Protein AF-A0A1E2SLI6-F1 (afdb_monomer)

Sequence (133 aa):
MKFTSKLMFTAVPILVLFSIAAAGPAQAVSSESPSPTDLNQIRTTMASVGIDSNTQDSLIAKLQAHQPLDSMTGAQQIRTFTEDLVSSMRTYKVFQDGSRSWIDLEKSSPSGGVAARSAMTNCSTSGAWKVNC

Nearest PDB structures (foldseek):
  3a0o-assembly1_A  TM=7.273E-01  e=1.737E-01  Agrobacterium fabrum str. C58
  8dml-a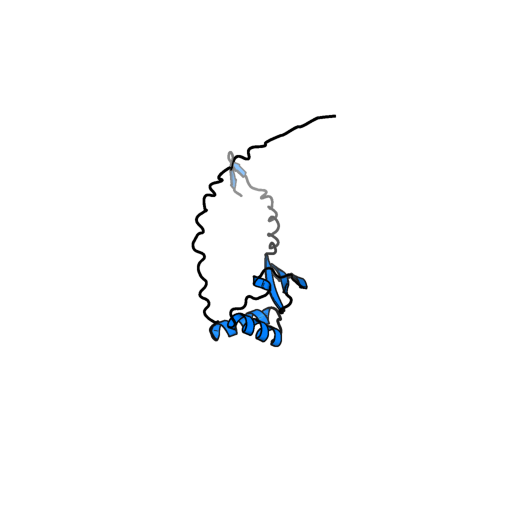ssembly2_C  TM=4.812E-01  e=1.972E-01  Vibrio parahaemolyticus
  2fja-assembly1_B  TM=5.058E-01  e=6.989E-01  Archaeoglobus fulgidus
  3gyx-assembly6_L  TM=4.691E-01  e=4.781E-01  Megalodesulfovibrio gigas
  9c3c-assembly1_b  TM=1.159E-01  e=8.243E+00  Oryctolagus cuniculus

Organism: Leifsonia xyli subsp. xyli (NCBI:txid59736)

Radius of gyration: 32.41 Å; Cα contacts (8 Å, |Δi|>4): 116; chains: 1; bounding box: 60×45×111 Å

Structure (mmCIF, N/CA/C/O backbone):
data_AF-A0A1E2SLI6-F1
#
_entry.id   AF-A0A1E2SLI6-F1
#
loop_
_atom_site.group_PDB
_atom_site.id
_atom_site.type_symbol
_atom_site.label_atom_id
_atom_site.label_alt_id
_atom_site.label_comp_id
_atom_site.label_asym_id
_atom_site.label_entity_id
_atom_site.label_seq_id
_atom_site.pdbx_PDB_ins_code
_atom_site.Cartn_x
_atom_site.Cartn_y
_atom_site.Cartn_z
_atom_site.occupancy
_atom_site.B_iso_or_equiv
_atom_site.auth_seq_id
_atom_site.auth_comp_id
_atom_site.auth_asym_id
_atom_site.auth_atom_id
_atom_site.pdbx_PDB_model_num
ATOM 1 N N . MET A 1 1 ? 34.698 -0.263 72.478 1.00 40.09 1 MET A N 1
ATOM 2 C CA . MET A 1 1 ? 35.506 0.866 71.968 1.00 40.09 1 MET A CA 1
ATOM 3 C C . MET A 1 1 ? 34.633 1.683 71.026 1.00 40.09 1 MET A C 1
ATOM 5 O O . MET A 1 1 ? 33.936 1.099 70.210 1.00 40.09 1 MET A O 1
ATOM 9 N N . LYS A 1 2 ? 34.593 3.004 71.241 1.00 42.50 2 LYS A N 1
ATOM 10 C CA . LYS A 1 2 ? 33.939 4.025 70.401 1.00 42.50 2 LYS A CA 1
ATOM 11 C C . LYS A 1 2 ? 34.538 4.016 68.987 1.00 42.50 2 LYS A C 1
ATOM 13 O O . LYS A 1 2 ? 35.740 3.830 68.896 1.00 42.50 2 LYS A O 1
ATOM 18 N N . PHE A 1 3 ? 33.745 4.306 67.953 1.00 40.53 3 PHE A N 1
ATOM 19 C CA . PHE A 1 3 ? 33.928 5.506 67.122 1.00 40.53 3 PHE A CA 1
ATOM 20 C C . PHE A 1 3 ? 32.688 5.774 66.255 1.00 40.53 3 PHE A C 1
ATOM 22 O O . PHE A 1 3 ? 32.311 5.020 65.367 1.00 40.53 3 PHE A O 1
ATOM 29 N N . THR A 1 4 ? 32.055 6.887 66.597 1.00 45.59 4 THR A N 1
ATOM 30 C CA . THR A 1 4 ? 31.091 7.685 65.849 1.00 45.59 4 THR A CA 1
ATOM 31 C C . THR A 1 4 ? 31.696 8.160 64.524 1.00 45.59 4 THR A C 1
ATOM 33 O O . THR A 1 4 ? 32.854 8.561 64.527 1.00 45.59 4 THR A O 1
ATOM 36 N N . SER A 1 5 ? 30.905 8.258 63.449 1.00 43.62 5 SER A N 1
ATOM 37 C CA . SER A 1 5 ? 31.098 9.317 62.445 1.00 43.62 5 SER A CA 1
ATOM 38 C C . SER A 1 5 ? 29.820 9.584 61.651 1.00 43.62 5 SER A C 1
ATOM 40 O O . SER A 1 5 ? 29.354 8.761 60.869 1.00 43.62 5 SER A O 1
ATOM 42 N N . LYS A 1 6 ? 29.250 10.764 61.910 1.00 45.84 6 LYS A N 1
ATOM 43 C CA . LYS A 1 6 ? 28.208 11.428 61.124 1.00 45.84 6 LYS A CA 1
ATOM 44 C C . LYS A 1 6 ? 28.847 11.987 59.852 1.00 45.84 6 LYS A C 1
ATOM 46 O O . LYS A 1 6 ? 29.860 12.668 59.959 1.00 45.84 6 LYS A O 1
ATOM 51 N N . LEU A 1 7 ? 28.205 11.824 58.701 1.00 47.91 7 LEU A N 1
ATOM 52 C CA . LEU A 1 7 ? 28.406 12.709 57.553 1.00 47.91 7 LEU A CA 1
ATOM 53 C C . LEU A 1 7 ? 27.033 13.089 57.005 1.00 47.91 7 LEU A C 1
ATOM 55 O O . LEU A 1 7 ? 26.356 12.318 56.332 1.00 47.91 7 LEU A O 1
ATOM 59 N N . MET A 1 8 ? 26.610 14.283 57.413 1.00 47.97 8 MET A N 1
ATOM 60 C CA . MET A 1 8 ? 25.493 15.013 56.839 1.00 47.97 8 MET A CA 1
ATOM 61 C C . MET A 1 8 ? 25.906 15.480 55.443 1.00 47.97 8 MET A C 1
ATOM 63 O O . MET A 1 8 ? 26.865 16.237 55.320 1.00 47.97 8 MET A O 1
ATOM 67 N N . PHE A 1 9 ? 25.177 15.059 54.413 1.00 44.88 9 PHE A N 1
ATOM 68 C CA . PHE A 1 9 ? 25.215 15.700 53.102 1.00 44.88 9 PHE A CA 1
ATOM 69 C C . PHE A 1 9 ? 23.884 16.418 52.891 1.00 44.88 9 PHE A C 1
ATOM 71 O O . PHE A 1 9 ? 22.840 15.811 52.666 1.00 44.88 9 PHE A O 1
ATOM 78 N N . THR A 1 10 ? 23.936 17.735 53.042 1.00 45.97 10 THR A N 1
ATOM 79 C CA . THR A 1 10 ? 22.896 18.699 52.693 1.00 45.97 10 THR A CA 1
ATOM 80 C C . THR A 1 10 ? 22.702 18.706 51.176 1.00 45.97 10 THR A C 1
ATOM 82 O O . THR A 1 10 ? 23.559 19.181 50.435 1.00 45.97 10 THR A O 1
ATOM 85 N N . ALA A 1 11 ? 21.578 18.162 50.707 1.00 46.34 11 ALA A N 1
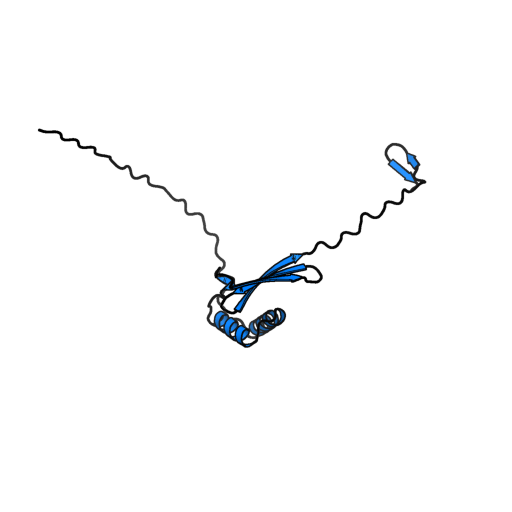ATOM 86 C CA . ALA A 1 11 ? 21.192 18.190 49.300 1.00 46.34 11 ALA A CA 1
ATOM 87 C C . ALA A 1 11 ? 20.547 19.543 48.953 1.00 46.34 11 ALA A C 1
ATOM 89 O O . ALA A 1 11 ? 19.514 19.917 49.506 1.00 46.34 11 ALA A O 1
ATOM 90 N N . VAL A 1 12 ? 21.182 20.277 48.041 1.00 42.34 12 VAL A N 1
ATOM 91 C CA . VAL A 1 12 ? 20.683 21.522 47.443 1.00 42.34 12 VAL A CA 1
ATOM 92 C C . VAL A 1 12 ? 19.677 21.162 46.339 1.00 42.34 12 VAL A C 1
ATOM 94 O O . VAL A 1 12 ? 20.056 20.430 45.423 1.00 42.34 12 VAL A O 1
ATOM 97 N N . PRO A 1 13 ? 18.419 21.643 46.360 1.00 48.31 13 PRO A N 1
ATOM 98 C CA . PRO A 1 13 ? 17.501 21.417 45.251 1.00 48.31 13 PRO A CA 1
ATOM 99 C C . PRO A 1 13 ? 17.820 22.391 44.105 1.00 48.31 13 PRO A C 1
ATOM 101 O O . PRO A 1 13 ? 17.585 23.594 44.203 1.00 48.31 13 PRO A O 1
ATOM 104 N N . ILE A 1 14 ? 18.370 21.862 43.010 1.00 51.47 14 ILE A N 1
ATOM 105 C CA . ILE A 1 14 ? 18.533 22.577 41.738 1.00 51.47 14 ILE A CA 1
ATOM 106 C C . ILE A 1 14 ? 17.154 22.651 41.072 1.00 51.47 14 ILE A C 1
ATOM 108 O O . ILE A 1 14 ? 16.653 21.667 40.530 1.00 51.47 14 ILE A O 1
ATOM 112 N N . LEU A 1 15 ? 16.527 23.824 41.146 1.00 41.81 15 LEU A N 1
ATOM 113 C CA . LEU A 1 15 ? 15.278 24.141 40.461 1.00 41.81 15 LEU A CA 1
ATOM 114 C C . LEU A 1 15 ? 15.576 24.378 38.968 1.00 41.81 15 LEU A C 1
ATOM 116 O O . LEU A 1 15 ? 15.967 25.473 38.569 1.00 41.81 15 LEU A O 1
ATOM 120 N N . VAL A 1 16 ? 15.436 23.341 38.139 1.00 51.66 16 VAL A N 1
ATOM 121 C CA . VAL A 1 16 ? 15.554 23.458 36.677 1.00 51.66 16 VAL A CA 1
ATOM 122 C C . VAL A 1 16 ? 14.251 24.043 36.127 1.00 51.66 16 VAL A C 1
ATOM 124 O O . VAL A 1 16 ? 13.241 23.346 36.041 1.00 51.66 16 VAL A O 1
ATOM 127 N N . LEU A 1 17 ? 14.264 25.325 35.749 1.00 47.81 17 LEU A N 1
ATOM 128 C CA . LEU A 1 17 ? 13.212 25.915 34.920 1.00 47.81 17 LEU A CA 1
ATOM 129 C C . LEU A 1 17 ? 13.307 25.327 33.504 1.00 47.81 17 LEU A C 1
ATOM 131 O O . LEU A 1 17 ? 14.150 25.732 32.706 1.00 47.81 17 LEU A O 1
ATOM 135 N N . PHE A 1 18 ? 12.440 24.366 33.194 1.00 48.47 18 PHE A N 1
ATOM 136 C CA . PHE A 1 18 ? 12.209 23.916 31.825 1.00 48.47 18 PHE A CA 1
ATOM 137 C C . PHE A 1 18 ? 11.333 24.946 31.103 1.00 48.47 18 PHE A C 1
ATOM 139 O O . PHE A 1 18 ? 10.129 25.038 31.342 1.00 48.47 18 PHE A O 1
ATOM 146 N N . SER A 1 19 ? 11.947 25.732 30.219 1.00 51.97 19 SER A N 1
ATOM 147 C CA . SER A 1 19 ? 11.241 26.549 29.233 1.00 51.97 19 SER A CA 1
ATOM 148 C C . SER A 1 19 ? 10.422 25.633 28.325 1.00 51.97 19 SER A C 1
ATOM 150 O O . SER A 1 19 ? 10.973 24.860 27.543 1.00 51.97 19 SER A O 1
ATOM 152 N N . ILE A 1 20 ? 9.100 25.702 28.453 1.00 53.69 20 ILE A N 1
ATOM 153 C CA . ILE A 1 20 ? 8.163 24.958 27.616 1.00 53.69 20 ILE A CA 1
ATOM 154 C C . ILE A 1 20 ? 8.227 25.587 26.222 1.00 53.69 20 ILE A C 1
ATOM 156 O O . ILE A 1 20 ? 7.776 26.714 26.016 1.00 53.69 20 ILE A O 1
ATOM 160 N N . ALA A 1 21 ? 8.854 24.886 25.279 1.00 51.94 21 ALA A N 1
ATOM 1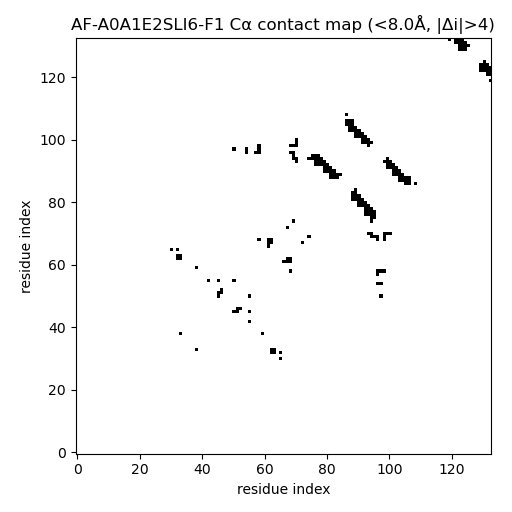61 C CA . ALA A 1 21 ? 8.833 25.255 23.874 1.00 51.94 21 ALA A CA 1
ATOM 162 C C . ALA A 1 21 ? 7.376 25.314 23.394 1.00 51.94 21 ALA A C 1
ATOM 164 O O . ALA A 1 21 ? 6.594 24.396 23.643 1.00 51.94 21 ALA A O 1
ATOM 165 N N . ALA A 1 22 ? 7.018 26.407 22.721 1.00 49.00 22 ALA A N 1
ATOM 166 C CA . ALA A 1 22 ? 5.722 26.582 22.090 1.00 49.00 22 ALA A CA 1
ATOM 167 C C . ALA A 1 22 ? 5.496 25.459 21.063 1.00 49.00 22 ALA A C 1
ATOM 169 O O . ALA A 1 22 ? 6.084 25.462 19.982 1.00 49.00 22 ALA A O 1
ATOM 170 N N . ALA A 1 23 ? 4.660 24.484 21.417 1.00 48.84 23 ALA A N 1
ATOM 171 C CA . ALA A 1 23 ? 4.123 23.528 20.466 1.00 48.84 23 ALA A CA 1
ATOM 172 C C . ALA A 1 23 ? 3.232 24.304 19.489 1.00 48.84 23 ALA A C 1
ATOM 174 O O . ALA A 1 23 ? 2.235 24.906 19.892 1.00 48.84 23 ALA A O 1
ATOM 175 N N . GLY A 1 24 ? 3.622 24.340 18.213 1.00 59.78 24 GLY A N 1
ATOM 176 C CA . GLY A 1 24 ? 2.763 24.862 17.155 1.00 59.78 24 GLY A CA 1
ATOM 177 C C . GLY A 1 24 ? 1.423 24.113 17.141 1.0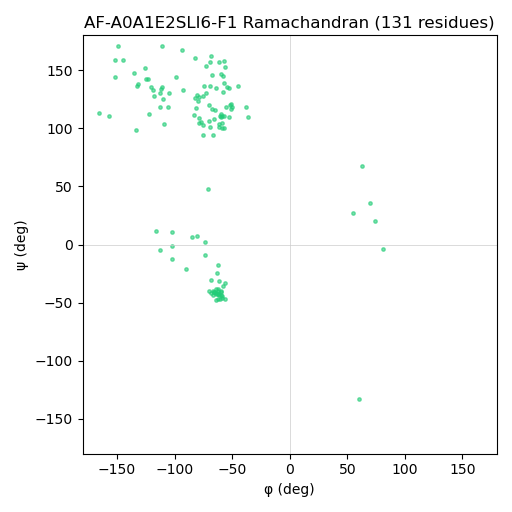0 59.78 24 GLY A C 1
ATOM 178 O O . GLY A 1 24 ? 1.371 22.958 17.572 1.00 59.78 24 GLY A O 1
ATOM 179 N N . PRO A 1 25 ? 0.334 24.745 16.673 1.00 48.12 25 PRO A N 1
ATOM 180 C CA . PRO A 1 25 ? -0.965 24.094 16.609 1.00 48.12 25 PRO A CA 1
ATOM 181 C C . PRO A 1 25 ? -0.850 22.842 15.736 1.00 48.12 25 PRO A C 1
ATOM 183 O O . PRO A 1 25 ? -0.658 22.930 14.523 1.00 48.12 25 PRO A O 1
ATOM 186 N N . ALA A 1 26 ? -0.953 21.668 16.360 1.00 54.50 26 ALA A N 1
ATOM 187 C CA . ALA A 1 26 ? -1.253 20.441 15.649 1.00 54.50 26 ALA A CA 1
ATOM 188 C C . ALA A 1 26 ? -2.614 20.668 14.989 1.00 54.50 26 ALA A C 1
ATOM 190 O O . ALA A 1 26 ? -3.621 20.822 15.681 1.00 54.50 26 ALA A O 1
ATOM 191 N N . GLN A 1 27 ? -2.633 20.793 13.662 1.00 46.03 27 GLN A N 1
ATOM 192 C CA . GLN A 1 27 ? -3.888 20.877 12.932 1.00 46.03 27 GLN A CA 1
ATOM 193 C C . GLN A 1 27 ? -4.650 19.588 13.226 1.00 46.03 27 GLN A C 1
ATOM 195 O O . GLN A 1 27 ? -4.203 18.498 12.866 1.00 46.03 27 GLN A O 1
ATOM 200 N N . ALA A 1 28 ? -5.756 19.716 13.954 1.00 44.19 28 ALA A N 1
ATOM 201 C CA . ALA A 1 28 ? -6.692 18.632 14.147 1.00 44.19 28 ALA A CA 1
ATOM 202 C C . ALA A 1 28 ? -7.216 18.261 12.759 1.00 44.19 28 ALA A C 1
ATOM 204 O O . ALA A 1 28 ? -8.007 18.995 12.171 1.00 44.19 28 ALA A O 1
ATOM 205 N N . VAL A 1 29 ? -6.718 17.155 12.208 1.00 55.56 29 VAL A N 1
ATOM 206 C CA . VAL A 1 29 ? -7.381 16.479 11.098 1.00 55.56 29 VAL A CA 1
ATOM 207 C C . VAL A 1 29 ? -8.784 16.160 11.591 1.00 55.56 29 VAL A C 1
ATOM 209 O O . VAL A 1 29 ? -8.943 15.388 12.535 1.00 55.56 29 VAL A O 1
ATOM 212 N N . SER A 1 30 ? -9.787 16.841 11.037 1.00 50.16 30 SER A N 1
ATOM 213 C CA . SER A 1 30 ? -11.186 16.570 11.344 1.00 50.16 30 SER A CA 1
ATOM 214 C C . SER A 1 30 ? -11.416 15.072 11.195 1.00 50.16 30 SER A C 1
ATOM 216 O O . SER A 1 30 ? -11.223 14.524 10.111 1.00 50.16 30 SER A O 1
ATOM 218 N N . SER A 1 31 ? -11.794 14.412 12.290 1.00 56.66 31 SER A N 1
ATOM 219 C CA . SER A 1 31 ? -12.171 12.997 12.338 1.00 56.66 31 SER A CA 1
ATOM 220 C C . SER A 1 31 ? -13.518 12.773 11.645 1.00 56.66 31 SER A C 1
ATOM 222 O O . SER A 1 31 ? -14.424 12.173 12.214 1.00 56.66 31 SER A O 1
ATOM 224 N N . GLU A 1 32 ? -13.697 13.315 10.446 1.00 67.44 32 GLU A N 1
ATOM 225 C CA . GLU A 1 32 ? -14.883 13.061 9.648 1.00 67.44 32 GLU A CA 1
ATOM 226 C C . GLU A 1 32 ? -14.753 11.655 9.063 1.00 67.44 32 GLU A C 1
ATOM 228 O O . GLU A 1 32 ? -13.712 11.282 8.516 1.00 67.44 32 GLU A O 1
ATOM 233 N N . SER A 1 33 ? -15.784 10.831 9.257 1.00 73.50 33 SER A N 1
ATOM 234 C CA . SER A 1 33 ? -15.833 9.510 8.636 1.00 73.50 33 SER A CA 1
ATOM 235 C C . SER A 1 33 ? -15.712 9.675 7.115 1.00 73.50 33 SER A C 1
ATOM 237 O O . SER A 1 33 ? -16.362 10.570 6.570 1.00 73.50 33 SER A O 1
ATOM 239 N N . PRO A 1 34 ? -14.951 8.813 6.411 1.00 78.69 34 PRO A N 1
ATOM 240 C CA . PRO A 1 34 ? -14.790 8.922 4.965 1.00 78.69 34 PRO A CA 1
ATOM 241 C C . PRO A 1 34 ? -16.147 8.947 4.253 1.00 78.69 34 PRO A C 1
ATOM 243 O O . PRO A 1 34 ? -17.030 8.138 4.568 1.00 78.69 34 PRO A O 1
ATOM 246 N N . SER A 1 35 ? -16.314 9.848 3.284 1.00 84.12 35 SER A N 1
ATOM 247 C CA . SER A 1 35 ? -17.519 9.884 2.455 1.00 84.12 35 SER A CA 1
ATOM 248 C C . SER A 1 35 ? -17.589 8.645 1.542 1.00 84.12 35 SER A C 1
ATOM 250 O O . SER A 1 35 ? -16.571 7.991 1.295 1.00 84.12 35 SER A O 1
ATOM 252 N N . PRO A 1 36 ? -18.758 8.302 0.967 1.00 82.38 36 PRO A N 1
ATOM 253 C CA . PRO A 1 36 ? -18.862 7.182 0.025 1.00 82.38 36 PRO A CA 1
ATOM 254 C C . PRO A 1 36 ? -17.919 7.301 -1.185 1.00 82.38 36 PRO A C 1
ATOM 256 O O . PRO A 1 36 ? -17.412 6.294 -1.683 1.00 82.38 36 PRO A O 1
ATOM 259 N N . THR A 1 37 ? -17.657 8.528 -1.646 1.00 84.75 37 THR A N 1
ATOM 260 C CA . THR A 1 37 ? -16.707 8.801 -2.733 1.00 84.75 37 THR A CA 1
ATOM 261 C C . THR A 1 37 ? -15.277 8.476 -2.305 1.00 84.75 37 THR A C 1
ATOM 263 O O . THR A 1 37 ? -14.560 7.806 -3.052 1.00 84.75 37 THR A O 1
ATOM 266 N N . ASP A 1 38 ? -14.890 8.862 -1.087 1.00 89.06 38 ASP A N 1
ATOM 267 C CA . ASP A 1 38 ? -13.561 8.570 -0.536 1.00 89.06 38 ASP A CA 1
ATOM 268 C C . ASP A 1 38 ? -13.361 7.064 -0.380 1.00 89.06 38 ASP A C 1
ATOM 270 O O . ASP A 1 38 ? -12.323 6.528 -0.760 1.00 89.06 38 ASP A O 1
ATOM 274 N N . LEU A 1 39 ? -14.382 6.344 0.094 1.00 89.56 39 LEU A N 1
ATOM 275 C CA . LEU A 1 39 ? -14.326 4.886 0.225 1.00 89.56 39 LEU A CA 1
ATOM 276 C C . LEU A 1 39 ? -14.083 4.192 -1.120 1.00 89.56 39 LEU A C 1
ATOM 278 O O . LEU A 1 39 ? -13.288 3.254 -1.188 1.00 89.56 39 LEU A O 1
ATOM 282 N N . ASN A 1 40 ? -14.701 4.666 -2.204 1.00 92.00 40 ASN A N 1
ATOM 283 C CA . ASN A 1 40 ? -14.456 4.126 -3.544 1.00 92.00 40 ASN A CA 1
ATOM 284 C C . ASN A 1 40 ? -13.031 4.409 -4.038 1.00 92.00 40 ASN A C 1
ATOM 286 O O . ASN A 1 40 ? -12.395 3.531 -4.632 1.00 92.00 40 ASN A O 1
ATOM 290 N N . GLN A 1 41 ? -12.498 5.602 -3.773 1.00 92.81 41 GLN A N 1
ATOM 291 C CA . GLN A 1 41 ? -11.109 5.933 -4.103 1.00 92.81 41 GLN A CA 1
ATOM 292 C C . GLN A 1 41 ? -10.114 5.104 -3.283 1.00 92.81 41 GLN A C 1
ATOM 294 O O . GLN A 1 41 ? -9.133 4.593 -3.831 1.00 92.81 41 GLN A O 1
ATOM 299 N N . ILE A 1 42 ? -10.391 4.899 -1.995 1.00 92.88 42 ILE A N 1
ATOM 300 C CA . ILE A 1 42 ? -9.589 4.064 -1.095 1.00 92.88 42 ILE A CA 1
ATOM 301 C C . ILE A 1 42 ? -9.585 2.612 -1.591 1.00 92.88 42 ILE A C 1
ATOM 303 O O . ILE A 1 42 ? -8.512 2.027 -1.743 1.00 92.88 42 ILE A O 1
ATOM 307 N N . ARG A 1 43 ? -10.746 2.046 -1.954 1.00 95.19 43 ARG A N 1
ATOM 308 C CA . ARG A 1 43 ? -10.836 0.705 -2.568 1.00 95.19 43 ARG A CA 1
ATOM 309 C C . ARG A 1 43 ? -10.048 0.600 -3.863 1.00 95.19 43 ARG A C 1
ATOM 311 O O . ARG A 1 43 ? -9.291 -0.348 -4.037 1.00 95.19 43 ARG A O 1
ATOM 318 N N . THR A 1 44 ? -10.181 1.586 -4.747 1.00 95.62 44 THR A N 1
ATOM 319 C CA . THR A 1 44 ? -9.442 1.625 -6.019 1.00 95.62 44 THR A CA 1
ATOM 320 C C . THR A 1 44 ? -7.934 1.640 -5.775 1.00 95.62 44 THR A C 1
ATOM 322 O O . THR A 1 44 ? -7.187 0.892 -6.405 1.00 95.62 44 THR A O 1
ATOM 325 N N . THR A 1 45 ? -7.486 2.434 -4.803 1.00 93.06 45 THR A N 1
ATOM 326 C CA . THR A 1 45 ? -6.073 2.519 -4.423 1.00 93.06 45 THR A CA 1
ATOM 327 C C . THR A 1 45 ? -5.577 1.183 -3.870 1.00 93.06 45 THR A C 1
ATOM 329 O O . THR A 1 45 ? -4.561 0.667 -4.332 1.00 93.06 45 THR A O 1
ATOM 332 N N . MET A 1 46 ? -6.318 0.564 -2.949 1.00 95.31 46 MET A N 1
ATOM 333 C CA . MET A 1 46 ? -5.974 -0.749 -2.392 1.00 95.31 46 MET A CA 1
ATOM 334 C C . MET A 1 46 ? -5.950 -1.855 -3.456 1.00 95.31 46 MET A C 1
ATOM 336 O O . MET A 1 46 ? -5.044 -2.691 -3.459 1.00 95.31 46 MET A O 1
ATOM 340 N N . ALA A 1 47 ? -6.899 -1.837 -4.392 1.00 95.69 47 ALA A N 1
ATOM 341 C CA . ALA A 1 47 ? -6.945 -2.775 -5.506 1.00 95.69 47 ALA A CA 1
ATOM 342 C C . ALA A 1 47 ? -5.737 -2.612 -6.440 1.00 95.69 47 ALA A C 1
ATOM 344 O O . ALA A 1 47 ? -5.173 -3.612 -6.880 1.00 95.69 47 ALA A O 1
ATOM 345 N N . SER A 1 48 ? -5.285 -1.377 -6.689 1.00 91.12 48 SER A N 1
ATOM 346 C CA . SER A 1 48 ? -4.129 -1.115 -7.561 1.00 91.12 48 SER A CA 1
ATOM 347 C C . SER A 1 48 ? -2.815 -1.702 -7.036 1.00 91.12 48 SER A C 1
ATOM 349 O O . SER A 1 48 ? -1.922 -1.999 -7.822 1.00 91.12 48 SER A O 1
ATOM 351 N N . VAL A 1 49 ? -2.714 -1.920 -5.720 1.00 90.12 49 VAL A N 1
ATOM 352 C CA . VAL A 1 49 ? -1.567 -2.578 -5.071 1.00 90.12 49 VAL A CA 1
ATOM 353 C C . VAL A 1 49 ? -1.856 -4.040 -4.700 1.00 90.12 49 VAL A C 1
ATOM 355 O O . VAL A 1 49 ? -1.085 -4.662 -3.969 1.00 90.12 49 VAL A O 1
ATOM 358 N N . GLY A 1 50 ? -2.965 -4.613 -5.174 1.00 92.06 50 GLY A N 1
ATOM 359 C CA . GLY A 1 50 ? -3.294 -6.027 -4.987 1.00 92.06 50 GLY A CA 1
ATOM 360 C C . GLY A 1 50 ? -3.644 -6.414 -3.546 1.00 92.06 50 GLY A C 1
ATOM 361 O O . GLY A 1 50 ? -3.257 -7.490 -3.089 1.00 92.06 50 GLY A O 1
ATOM 362 N N . ILE A 1 51 ? -4.316 -5.539 -2.796 1.00 94.75 51 ILE A N 1
ATOM 363 C CA . ILE A 1 51 ? -4.961 -5.913 -1.527 1.00 94.75 51 ILE A CA 1
ATOM 364 C C . ILE A 1 51 ? -6.320 -6.545 -1.858 1.00 94.75 51 ILE A C 1
ATOM 366 O O . ILE A 1 51 ? -7.118 -5.947 -2.583 1.00 94.75 51 ILE A O 1
ATOM 370 N N . ASP A 1 52 ? -6.580 -7.750 -1.352 1.00 95.62 52 ASP A N 1
ATOM 371 C CA . ASP A 1 52 ? -7.822 -8.491 -1.598 1.00 95.62 52 ASP A CA 1
ATOM 372 C C . ASP A 1 52 ? -9.036 -7.836 -0.920 1.00 95.62 52 ASP A C 1
ATOM 374 O O . ASP A 1 52 ? -8.898 -7.110 0.064 1.00 95.62 52 ASP A O 1
ATOM 378 N N . SER A 1 53 ? -10.241 -8.109 -1.426 1.00 95.94 53 SER A N 1
ATOM 379 C CA . SER A 1 53 ? -11.475 -7.458 -0.969 1.00 95.94 53 SER A CA 1
ATOM 380 C C . SER A 1 53 ? -11.763 -7.633 0.525 1.00 95.94 53 SER A C 1
ATOM 382 O O . SER A 1 53 ? -12.244 -6.693 1.151 1.00 95.94 53 SER A O 1
ATOM 384 N N . ASN A 1 54 ? -11.437 -8.784 1.120 1.00 96.50 54 ASN A N 1
ATOM 385 C CA . ASN A 1 54 ? -11.716 -9.031 2.539 1.00 96.50 54 ASN A CA 1
ATOM 386 C C . ASN A 1 54 ? -10.805 -8.177 3.429 1.00 96.50 54 ASN A C 1
ATOM 388 O O . ASN A 1 54 ? -11.245 -7.602 4.431 1.00 96.50 54 ASN A O 1
ATOM 392 N N . THR A 1 55 ? -9.537 -8.046 3.037 1.00 97.06 55 THR A N 1
ATOM 393 C CA . THR A 1 55 ? -8.599 -7.128 3.689 1.00 97.06 55 THR A CA 1
ATOM 394 C C . THR A 1 55 ? -9.031 -5.674 3.485 1.00 97.06 55 THR A C 1
ATOM 396 O O . THR A 1 55 ? -9.017 -4.899 4.438 1.00 97.06 55 THR A O 1
ATOM 399 N N . GLN A 1 56 ? -9.493 -5.298 2.285 1.00 97.12 56 GLN A N 1
ATOM 400 C CA . GLN A 1 56 ? -10.031 -3.954 2.028 1.00 97.12 56 GLN A CA 1
ATOM 401 C C . GLN A 1 56 ? -11.181 -3.604 2.978 1.00 97.12 56 GLN A C 1
ATOM 403 O O . GLN A 1 56 ? -11.183 -2.519 3.559 1.00 97.12 56 GLN A O 1
ATOM 408 N N . ASP A 1 57 ? -12.135 -4.519 3.156 1.00 96.81 57 ASP A N 1
ATOM 409 C CA . ASP A 1 57 ? -13.289 -4.324 4.038 1.00 96.81 57 ASP A CA 1
ATOM 410 C C . ASP A 1 57 ? -12.856 -4.144 5.495 1.00 96.81 57 ASP A C 1
ATOM 412 O O . ASP A 1 57 ? -13.337 -3.242 6.181 1.00 96.81 57 ASP A O 1
ATOM 416 N N . SER A 1 58 ? -11.889 -4.946 5.945 1.00 96.69 58 SER A N 1
ATOM 417 C CA . SER A 1 58 ? -11.342 -4.869 7.304 1.00 96.69 58 SER A CA 1
ATOM 418 C C . SER A 1 58 ? -10.627 -3.537 7.565 1.00 96.69 58 SER A C 1
ATOM 420 O O . SER A 1 58 ? -10.817 -2.918 8.613 1.00 96.69 58 SER A O 1
ATOM 422 N N . LEU A 1 59 ? -9.842 -3.054 6.598 1.00 96.06 59 LEU A N 1
ATOM 423 C CA . LEU A 1 59 ? -9.146 -1.768 6.691 1.00 96.06 59 LEU A CA 1
ATOM 424 C C . LEU A 1 59 ? -10.123 -0.588 6.650 1.00 96.06 59 LEU A C 1
ATOM 426 O O . LEU A 1 59 ? -9.987 0.350 7.434 1.00 96.06 59 LEU A O 1
ATOM 430 N N . ILE A 1 60 ? -11.137 -0.643 5.784 1.00 94.94 60 ILE A N 1
ATOM 431 C CA . ILE A 1 60 ? -12.192 0.376 5.721 1.00 94.94 60 ILE A CA 1
ATOM 432 C C . ILE A 1 60 ? -12.980 0.423 7.029 1.00 94.94 60 ILE A C 1
ATOM 434 O O . ILE A 1 60 ? -13.224 1.515 7.537 1.00 94.94 60 ILE A O 1
ATOM 438 N N . ALA A 1 61 ? -13.315 -0.729 7.613 1.00 94.69 61 ALA A N 1
ATOM 439 C CA . ALA A 1 61 ? -13.990 -0.782 8.904 1.00 94.69 61 ALA A CA 1
ATOM 440 C C . ALA A 1 61 ? -13.158 -0.113 10.012 1.00 94.69 61 ALA A C 1
ATOM 442 O O . ALA A 1 61 ? -13.714 0.647 10.804 1.00 94.69 61 ALA A O 1
ATOM 443 N N . LYS A 1 62 ? -11.826 -0.306 10.036 1.00 93.56 62 LYS A N 1
ATOM 444 C CA . LYS A 1 62 ? -10.930 0.426 10.958 1.00 93.56 62 LYS A CA 1
ATOM 445 C C . LYS A 1 62 ? -10.991 1.938 10.722 1.00 93.56 62 LYS A C 1
ATOM 447 O O . LYS A 1 62 ? -11.173 2.686 11.680 1.00 93.56 62 LYS A O 1
ATOM 452 N N . LEU A 1 63 ? -10.912 2.386 9.465 1.00 92.06 63 LEU A N 1
ATOM 453 C CA . LEU A 1 63 ? -10.984 3.812 9.115 1.00 92.06 63 LEU A CA 1
ATOM 454 C C . LEU A 1 63 ? -12.324 4.447 9.523 1.00 92.06 63 LEU A C 1
ATOM 456 O O . LEU A 1 63 ? -12.336 5.536 10.093 1.00 92.06 63 LEU A O 1
ATOM 460 N N . GLN A 1 64 ? -13.442 3.759 9.286 1.00 90.94 64 GLN A N 1
ATOM 461 C CA . GLN A 1 64 ? -14.781 4.210 9.685 1.00 90.94 64 GLN A CA 1
ATOM 462 C C . GLN A 1 64 ? -14.978 4.199 11.206 1.00 90.94 64 GLN A C 1
ATOM 464 O O . GLN A 1 64 ? -15.700 5.034 11.739 1.00 90.94 64 GLN A O 1
ATOM 469 N N . ALA A 1 65 ? -14.311 3.289 11.918 1.00 91.69 65 ALA A N 1
ATOM 470 C CA . ALA A 1 65 ? -14.290 3.248 13.379 1.00 91.69 65 ALA A CA 1
ATOM 471 C C . ALA A 1 65 ? -13.294 4.244 14.007 1.00 91.69 65 ALA A C 1
ATOM 473 O O . ALA A 1 65 ? -13.065 4.191 15.216 1.00 91.69 65 ALA A O 1
ATOM 474 N N . HIS A 1 66 ? -12.675 5.124 13.208 1.00 89.25 66 HIS A N 1
ATOM 475 C CA . HIS A 1 66 ? -11.617 6.050 13.630 1.00 89.25 66 HIS A CA 1
ATOM 476 C C . HIS A 1 66 ? -10.421 5.361 14.309 1.00 89.25 66 HIS A C 1
ATOM 478 O O . HIS A 1 66 ? -9.722 5.958 15.130 1.00 89.25 66 HIS A O 1
ATOM 484 N N . GLN A 1 67 ? -10.170 4.099 13.966 1.00 91.94 67 GLN A N 1
ATOM 485 C CA . GLN A 1 67 ? -9.007 3.359 14.428 1.00 91.94 67 GLN A CA 1
ATOM 486 C C . GLN A 1 67 ? -7.868 3.510 13.418 1.00 91.94 67 GLN A C 1
ATOM 488 O O . GLN A 1 67 ? -8.080 3.327 12.216 1.00 91.94 67 GLN A O 1
ATOM 493 N N . PRO A 1 68 ? -6.643 3.816 13.875 1.00 92.12 68 PRO A N 1
ATOM 494 C CA . PRO A 1 68 ? -5.512 3.926 12.973 1.00 92.12 68 PRO A CA 1
ATOM 495 C C . PRO A 1 68 ? -5.158 2.557 12.378 1.00 92.12 68 PRO A C 1
ATOM 497 O O . PRO A 1 68 ? -5.274 1.513 13.029 1.00 92.12 68 PRO A O 1
ATOM 500 N N . LEU A 1 69 ? -4.697 2.571 11.129 1.00 94.62 69 LEU A N 1
ATOM 501 C CA . LEU A 1 69 ? -4.110 1.394 10.492 1.00 94.62 69 LEU A CA 1
ATOM 502 C C . LEU A 1 69 ? -2.728 1.114 11.087 1.00 94.62 69 LEU A C 1
ATOM 504 O O . LEU A 1 69 ? -2.044 2.041 11.525 1.00 94.62 69 LEU A O 1
ATOM 508 N N . ASP A 1 70 ? -2.277 -0.136 11.063 1.00 96.25 70 ASP A N 1
ATOM 509 C CA . ASP A 1 70 ? -0.969 -0.509 11.622 1.00 96.25 70 ASP A CA 1
ATOM 510 C C . ASP A 1 70 ? 0.179 0.218 10.896 1.00 96.25 70 ASP A C 1
ATOM 512 O O . ASP A 1 70 ? 1.175 0.613 11.508 1.00 96.25 70 ASP A O 1
ATOM 516 N N . SER A 1 71 ? -0.001 0.502 9.603 1.00 94.44 71 SER A N 1
ATOM 517 C CA . SER A 1 71 ? 0.919 1.319 8.807 1.00 94.44 71 SER A CA 1
ATOM 518 C C . SER A 1 71 ? 1.073 2.767 9.297 1.00 94.44 71 SER A C 1
ATOM 520 O O . SER A 1 71 ? 2.049 3.423 8.931 1.00 94.44 71 SER A O 1
ATOM 522 N N . MET A 1 72 ? 0.150 3.265 10.126 1.00 93.62 72 MET A N 1
ATOM 523 C CA . MET A 1 72 ? 0.128 4.634 10.659 1.00 93.62 72 MET A CA 1
ATOM 524 C C . MET A 1 72 ? 0.619 4.732 12.109 1.00 93.62 72 MET A C 1
ATOM 526 O O . MET A 1 72 ? 0.854 5.835 12.597 1.00 93.62 72 MET A O 1
ATOM 530 N N . THR A 1 73 ? 0.769 3.609 12.816 1.00 93.06 73 THR A N 1
ATOM 531 C CA . THR A 1 73 ? 1.071 3.590 14.261 1.00 93.06 73 THR A CA 1
ATOM 532 C C . THR A 1 73 ? 2.530 3.279 14.583 1.00 93.06 73 THR A C 1
ATOM 534 O O . THR A 1 73 ? 2.910 3.254 15.751 1.00 93.06 73 THR A O 1
ATOM 537 N N . GLY A 1 74 ? 3.361 3.027 13.567 1.00 89.81 74 GLY A N 1
ATOM 538 C CA . GLY A 1 74 ? 4.722 2.529 13.771 1.00 89.81 74 GLY A CA 1
ATOM 539 C C . GLY A 1 74 ? 4.767 1.056 14.190 1.00 89.81 74 GLY A C 1
ATOM 540 O O . GLY A 1 74 ? 5.775 0.615 14.742 1.00 89.81 74 GLY A O 1
ATOM 541 N N . ALA A 1 75 ? 3.694 0.296 13.936 1.00 93.81 75 ALA A N 1
ATOM 542 C CA . ALA A 1 75 ? 3.667 -1.145 14.151 1.00 93.81 75 ALA A CA 1
ATOM 543 C C . ALA A 1 75 ? 4.783 -1.858 13.367 1.00 93.81 75 ALA A C 1
ATOM 545 O O . ALA A 1 75 ? 5.306 -1.357 12.369 1.00 93.81 75 ALA A O 1
ATOM 546 N N . GLN A 1 76 ? 5.152 -3.061 13.808 1.00 95.31 76 GLN A N 1
ATOM 547 C CA . GLN A 1 76 ? 6.180 -3.840 13.129 1.00 95.31 76 GLN A CA 1
ATOM 548 C C . GLN A 1 76 ? 5.644 -4.409 11.808 1.00 95.31 76 GLN A C 1
ATOM 550 O O . GLN A 1 76 ? 4.587 -5.035 11.758 1.00 95.31 76 GLN A O 1
ATOM 555 N N . GLN A 1 77 ? 6.399 -4.206 10.729 1.00 96.31 77 GLN A N 1
ATOM 556 C CA . GLN A 1 77 ? 6.103 -4.803 9.429 1.00 96.31 77 GLN A CA 1
ATOM 557 C C . GLN A 1 77 ? 6.340 -6.323 9.467 1.00 96.31 77 GLN A C 1
ATOM 559 O O . GLN A 1 77 ? 7.363 -6.784 9.976 1.00 96.31 77 GLN A O 1
ATOM 564 N N . ILE A 1 78 ? 5.424 -7.095 8.883 1.00 97.25 78 ILE A N 1
ATOM 565 C CA . ILE A 1 78 ? 5.545 -8.555 8.747 1.00 97.25 78 ILE A CA 1
ATOM 566 C C . ILE A 1 78 ? 6.245 -8.961 7.452 1.00 97.25 78 ILE A C 1
ATOM 568 O O . ILE A 1 78 ? 6.771 -10.067 7.340 1.00 97.25 78 ILE A O 1
ATOM 572 N N . ARG A 1 79 ? 6.256 -8.068 6.457 1.00 95.56 79 ARG A N 1
ATOM 573 C CA . ARG A 1 79 ? 6.912 -8.303 5.171 1.00 95.56 79 ARG A CA 1
ATOM 574 C C . ARG A 1 79 ? 7.373 -6.994 4.547 1.00 95.56 79 ARG A C 1
ATOM 576 O O . ARG A 1 79 ? 6.680 -5.981 4.612 1.00 95.56 79 ARG A O 1
ATOM 583 N N . THR A 1 80 ? 8.517 -7.047 3.878 1.00 96.81 80 THR A N 1
ATOM 584 C CA . THR A 1 80 ? 9.030 -5.963 3.036 1.00 96.81 80 THR A CA 1
ATOM 585 C C . THR A 1 80 ? 9.475 -6.539 1.709 1.00 96.81 80 THR A C 1
ATOM 587 O O . THR A 1 80 ? 10.091 -7.604 1.678 1.00 96.81 80 THR A O 1
ATOM 590 N N . PHE A 1 81 ? 9.135 -5.868 0.616 1.00 95.56 81 PHE A N 1
ATOM 591 C CA . PHE A 1 81 ? 9.572 -6.253 -0.721 1.00 95.56 81 PHE A CA 1
ATOM 592 C C . PHE A 1 81 ? 9.644 -5.033 -1.634 1.00 95.56 81 PHE A C 1
ATOM 594 O O . PHE A 1 81 ? 9.006 -4.012 -1.373 1.00 95.56 81 PHE A O 1
A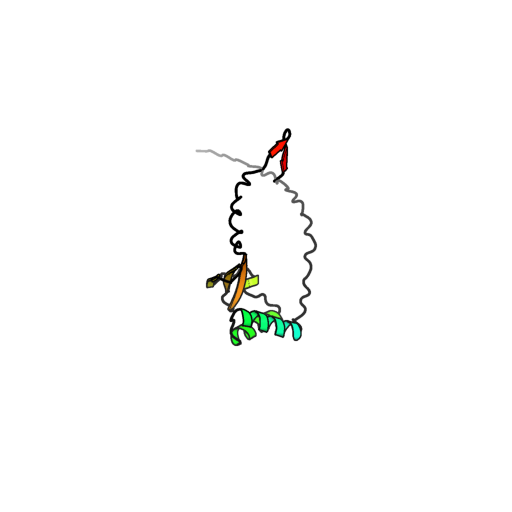TOM 601 N N . THR A 1 82 ? 10.424 -5.152 -2.702 1.00 95.56 82 THR A N 1
ATOM 602 C CA . THR A 1 82 ? 10.636 -4.085 -3.678 1.00 95.56 82 THR A CA 1
ATOM 603 C C . THR A 1 82 ? 10.188 -4.560 -5.050 1.00 95.56 82 THR A C 1
ATOM 605 O O . THR A 1 82 ? 10.490 -5.684 -5.445 1.00 95.56 82 THR A O 1
ATOM 608 N N . GLU A 1 83 ? 9.460 -3.705 -5.757 1.00 93.81 83 GLU A N 1
ATOM 609 C CA . GLU A 1 83 ? 9.035 -3.912 -7.136 1.00 93.81 83 GLU A CA 1
ATOM 610 C C . GLU A 1 83 ? 9.756 -2.921 -8.048 1.00 93.81 83 GLU A C 1
ATOM 612 O O . GLU A 1 83 ? 9.831 -1.720 -7.768 1.00 93.81 83 GLU A O 1
ATOM 617 N N . ASP A 1 84 ? 10.273 -3.435 -9.160 1.00 92.44 84 ASP A N 1
ATOM 618 C CA . ASP A 1 84 ? 10.822 -2.624 -10.234 1.00 92.44 84 ASP A CA 1
ATOM 619 C C . ASP A 1 84 ? 9.694 -2.135 -11.145 1.00 92.44 84 ASP A C 1
ATOM 621 O O . ASP A 1 84 ? 9.085 -2.907 -11.882 1.00 92.44 84 ASP A O 1
ATOM 625 N N . LEU A 1 85 ? 9.439 -0.829 -11.117 1.00 88.88 85 LEU A N 1
ATOM 626 C CA . LEU A 1 85 ? 8.536 -0.147 -12.039 1.00 88.88 85 LEU A CA 1
ATOM 627 C C . LEU A 1 85 ? 9.333 0.398 -13.233 1.00 88.88 85 LEU A C 1
ATOM 629 O O . LEU A 1 85 ? 10.568 0.449 -13.218 1.00 88.88 85 LEU A O 1
ATOM 633 N N . VAL A 1 86 ? 8.625 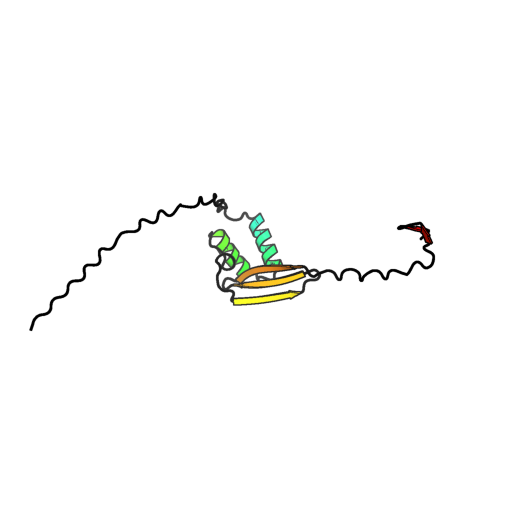0.823 -14.281 1.00 87.12 86 VAL A N 1
ATOM 634 C CA . VAL A 1 86 ? 9.243 1.323 -15.523 1.00 87.12 86 VAL A CA 1
ATOM 635 C C . VAL A 1 86 ? 10.152 2.532 -15.261 1.00 87.12 86 VAL A C 1
ATOM 637 O O . VAL A 1 86 ? 11.266 2.577 -15.771 1.00 87.12 86 VAL A O 1
ATOM 640 N N . SER A 1 87 ? 9.707 3.486 -14.439 1.00 86.81 87 SER A N 1
ATOM 641 C CA . SER A 1 87 ? 10.428 4.734 -14.134 1.00 86.81 87 SER A CA 1
ATOM 642 C C . SER A 1 87 ? 10.922 4.839 -12.687 1.00 86.81 87 SER A C 1
ATOM 644 O O . SER A 1 87 ? 11.600 5.799 -12.331 1.00 86.81 87 SER A O 1
ATOM 646 N N . SER A 1 88 ? 10.592 3.873 -11.832 1.00 92.25 88 SER A N 1
ATOM 647 C CA . SER A 1 88 ? 10.907 3.923 -10.404 1.00 92.25 88 SER A CA 1
ATOM 648 C C . SER A 1 88 ? 11.126 2.531 -9.814 1.00 92.25 88 SER A C 1
ATOM 650 O O . SER A 1 88 ? 10.921 1.506 -10.462 1.00 92.25 88 SER A O 1
ATOM 652 N N . MET A 1 89 ? 11.594 2.488 -8.577 1.00 92.94 89 MET A N 1
ATOM 653 C CA . MET A 1 89 ? 11.537 1.325 -7.703 1.00 92.94 89 MET A CA 1
ATOM 654 C C . MET A 1 89 ? 10.580 1.656 -6.568 1.00 92.94 89 MET A C 1
ATOM 656 O O . MET A 1 89 ? 10.726 2.700 -5.932 1.00 92.94 89 MET A O 1
ATOM 660 N N . ARG A 1 90 ? 9.628 0.772 -6.281 1.00 94.88 90 ARG A N 1
ATOM 661 C CA . ARG A 1 90 ? 8.711 0.934 -5.151 1.00 94.88 90 ARG A CA 1
ATOM 662 C C . ARG A 1 90 ? 9.021 -0.095 -4.085 1.00 94.88 90 ARG A C 1
ATOM 664 O O . ARG A 1 90 ? 9.030 -1.288 -4.364 1.00 94.88 90 ARG A O 1
ATOM 671 N N . THR A 1 91 ? 9.257 0.351 -2.856 1.00 95.69 91 THR A N 1
ATOM 672 C CA . THR A 1 91 ? 9.468 -0.545 -1.710 1.00 95.69 91 THR A CA 1
ATOM 673 C C . THR A 1 91 ? 8.242 -0.535 -0.817 1.00 95.69 91 THR A C 1
ATOM 675 O O . THR A 1 91 ? 7.902 0.503 -0.255 1.00 95.69 91 THR A O 1
ATOM 678 N N . TYR A 1 92 ? 7.606 -1.694 -0.665 1.00 95.62 92 TYR A N 1
ATOM 679 C CA . TYR A 1 92 ? 6.417 -1.900 0.152 1.00 95.62 92 TYR A CA 1
ATOM 680 C C . TYR A 1 92 ? 6.769 -2.485 1.514 1.00 95.62 92 TYR A C 1
ATOM 682 O O . TYR A 1 92 ? 7.618 -3.371 1.639 1.00 95.62 92 TYR A O 1
ATOM 690 N N . LYS A 1 93 ? 6.029 -2.046 2.525 1.00 97.38 93 LYS A N 1
ATOM 691 C CA . LYS A 1 93 ? 5.963 -2.619 3.867 1.00 97.38 93 LYS A CA 1
ATOM 692 C C . LYS A 1 93 ? 4.536 -3.094 4.100 1.00 97.38 93 LYS A C 1
ATOM 694 O O . LYS A 1 93 ? 3.599 -2.330 3.882 1.00 97.38 93 LYS A O 1
ATOM 699 N N . VAL A 1 94 ? 4.380 -4.345 4.513 1.00 96.75 94 VAL A N 1
ATOM 700 C CA . VAL A 1 94 ? 3.089 -4.970 4.826 1.00 96.75 94 VAL A CA 1
ATOM 701 C C . VAL A 1 94 ? 3.018 -5.209 6.325 1.00 96.75 94 VAL A C 1
ATOM 703 O O . VAL A 1 94 ? 3.989 -5.691 6.916 1.00 96.75 94 VAL A O 1
ATOM 706 N N . PHE A 1 95 ? 1.877 -4.884 6.919 1.00 97.44 95 PHE A N 1
ATOM 707 C CA . PHE A 1 95 ? 1.626 -4.982 8.354 1.00 97.44 95 PHE A CA 1
ATOM 708 C C . PHE A 1 95 ? 0.623 -6.099 8.668 1.00 97.44 95 PHE A C 1
ATOM 710 O O . PHE A 1 95 ? 0.052 -6.707 7.760 1.00 97.44 95 PHE A O 1
ATOM 717 N N . GLN A 1 96 ? 0.453 -6.402 9.956 1.00 97.00 96 GLN A N 1
ATOM 718 C CA . GLN A 1 96 ? -0.355 -7.529 10.427 1.00 97.00 96 GLN A CA 1
ATOM 719 C C . GLN A 1 96 ? -1.835 -7.396 10.044 1.00 97.00 96 GLN A C 1
ATOM 721 O O . GLN A 1 96 ? -2.454 -8.387 9.666 1.00 97.00 96 GLN A O 1
ATOM 726 N N . ASP A 1 97 ? -2.392 -6.185 10.092 1.00 94.25 97 ASP A N 1
ATOM 727 C CA . ASP A 1 97 ? -3.762 -5.890 9.649 1.00 94.25 97 ASP A CA 1
ATOM 728 C C . ASP A 1 97 ? -3.948 -5.880 8.117 1.00 94.25 97 ASP A C 1
ATOM 730 O O . ASP A 1 97 ? -5.038 -5.592 7.628 1.00 94.25 97 ASP A O 1
ATOM 734 N N . GLY A 1 98 ? -2.894 -6.172 7.347 1.00 94.50 98 GLY A N 1
ATOM 735 C CA . GLY A 1 98 ? -2.904 -6.147 5.885 1.00 94.50 98 GLY A CA 1
ATOM 736 C C . GLY A 1 98 ? -2.743 -4.751 5.279 1.00 94.50 98 GLY A C 1
ATOM 737 O O . GLY A 1 98 ? -2.616 -4.635 4.054 1.00 94.50 98 GLY A O 1
ATOM 738 N N . SER A 1 99 ? -2.681 -3.697 6.102 1.00 96.31 99 SER A N 1
ATOM 739 C CA . SER A 1 99 ? -2.329 -2.358 5.638 1.00 96.31 99 SER A CA 1
ATOM 740 C C . SER A 1 99 ? -0.919 -2.351 5.055 1.00 96.31 99 SER A C 1
ATOM 742 O O . SER A 1 99 ? -0.081 -3.222 5.329 1.00 96.31 99 SER A O 1
ATOM 744 N N . ARG A 1 100 ? -0.656 -1.371 4.190 1.00 95.44 100 ARG A N 1
ATOM 745 C CA . ARG A 1 100 ? 0.639 -1.217 3.532 1.00 95.44 100 ARG A CA 1
ATOM 746 C C . ARG A 1 100 ? 1.082 0.233 3.561 1.00 95.44 100 ARG A C 1
ATOM 748 O O . ARG A 1 100 ? 0.261 1.141 3.478 1.00 95.44 100 ARG A O 1
ATOM 755 N N . SER A 1 101 ? 2.387 0.436 3.641 1.00 94.56 101 SER A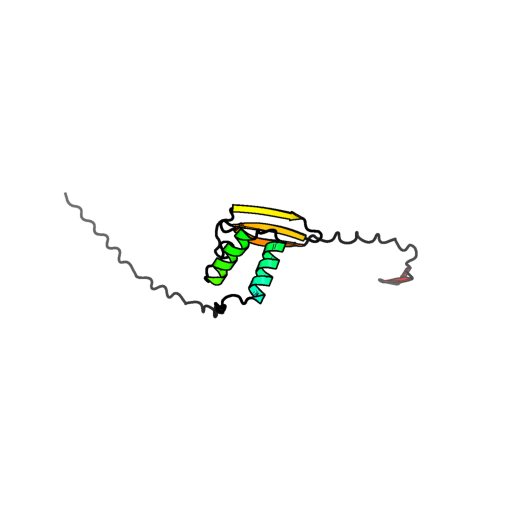 N 1
ATOM 756 C CA . SER A 1 101 ? 3.030 1.708 3.320 1.00 94.56 101 SER A CA 1
ATOM 757 C C . SER A 1 101 ? 4.108 1.458 2.280 1.00 94.56 101 SER A C 1
ATOM 759 O O . SER A 1 101 ? 4.647 0.353 2.186 1.00 94.56 101 SER A O 1
ATOM 761 N N . TRP A 1 102 ? 4.401 2.455 1.456 1.00 94.25 102 TRP A N 1
ATOM 762 C CA . TRP A 1 102 ? 5.442 2.331 0.447 1.00 94.25 102 TRP A CA 1
ATOM 763 C C . TRP A 1 102 ? 6.189 3.638 0.248 1.00 94.25 102 TRP A C 1
ATOM 765 O O . TRP A 1 102 ? 5.703 4.717 0.585 1.00 94.25 102 TRP A O 1
ATOM 775 N N . ILE A 1 103 ? 7.390 3.504 -0.298 1.00 94.00 103 ILE A N 1
ATOM 776 C CA . ILE A 1 103 ? 8.203 4.613 -0.780 1.00 94.00 103 ILE A CA 1
ATOM 777 C C . ILE A 1 103 ? 8.562 4.363 -2.240 1.00 94.00 103 ILE A C 1
ATOM 779 O O . ILE A 1 103 ? 8.830 3.221 -2.626 1.00 94.00 103 ILE A O 1
ATOM 783 N N . ASP A 1 104 ? 8.579 5.437 -3.020 1.00 93.25 104 ASP A N 1
ATOM 784 C CA . ASP A 1 104 ? 9.000 5.434 -4.416 1.00 93.25 104 ASP A CA 1
ATOM 785 C C . ASP A 1 104 ? 10.383 6.064 -4.540 1.00 93.25 104 ASP A C 1
ATOM 787 O O . ASP A 1 104 ? 10.630 7.153 -4.023 1.00 93.25 104 ASP A O 1
ATOM 791 N N . LEU A 1 105 ? 11.283 5.370 -5.229 1.00 93.44 105 LEU A N 1
ATOM 792 C CA . LEU A 1 105 ? 12.589 5.875 -5.622 1.00 93.44 105 LEU A CA 1
ATOM 793 C C . LEU A 1 105 ? 12.615 6.001 -7.141 1.00 93.44 105 LEU A C 1
ATOM 795 O O . LEU A 1 105 ? 12.463 5.009 -7.851 1.00 93.44 105 LEU A O 1
ATOM 799 N N . GLU A 1 106 ? 12.797 7.213 -7.649 1.00 90.44 106 GLU A N 1
ATOM 800 C CA . GLU A 1 106 ? 12.928 7.443 -9.086 1.00 90.44 106 GLU A CA 1
ATOM 801 C C . GLU A 1 106 ? 14.192 6.762 -9.623 1.00 90.44 106 GLU A C 1
ATOM 803 O O . GLU A 1 106 ? 15.271 6.848 -9.027 1.00 90.44 106 GLU A O 1
ATOM 808 N N . LYS A 1 107 ? 14.067 6.071 -10.758 1.00 85.31 107 LYS A N 1
ATOM 809 C CA . LYS A 1 107 ? 15.231 5.558 -11.477 1.00 85.31 107 LYS A CA 1
ATOM 810 C C . LYS A 1 107 ? 15.808 6.703 -12.283 1.00 85.31 107 LYS A C 1
ATOM 812 O O . LYS A 1 107 ? 15.095 7.338 -13.057 1.00 85.31 107 LYS A O 1
ATOM 817 N N . SER A 1 108 ? 17.108 6.945 -12.144 1.00 74.00 108 SER A N 1
ATOM 818 C CA . SER A 1 108 ? 17.796 7.865 -13.041 1.00 74.00 108 SER A CA 1
ATOM 819 C C . SER A 1 108 ? 17.560 7.399 -14.475 1.00 74.00 108 SER A C 1
ATOM 821 O O . SER A 1 108 ? 17.942 6.284 -14.838 1.00 74.00 108 SER A O 1
ATOM 823 N N . SER A 1 109 ? 16.917 8.241 -15.289 1.00 63.41 109 SER A N 1
ATOM 824 C CA . SER A 1 109 ? 16.923 8.041 -16.735 1.00 63.41 109 SER A CA 1
ATOM 825 C C . SER A 1 109 ? 18.386 7.903 -17.158 1.00 63.41 109 SER A C 1
ATOM 827 O O . SER A 1 109 ? 19.206 8.676 -16.645 1.00 63.41 109 SER A O 1
ATOM 829 N N . PRO A 1 110 ? 18.766 6.937 -18.017 1.00 60.38 110 PRO A N 1
ATOM 830 C CA . PRO A 1 110 ? 20.105 6.920 -18.576 1.00 60.38 110 PRO A CA 1
ATOM 831 C C . PRO A 1 110 ? 20.287 8.259 -19.284 1.00 60.38 110 PRO A C 1
ATOM 833 O O . PRO A 1 110 ? 19.754 8.487 -20.369 1.00 60.38 110 PRO A O 1
ATOM 836 N N . SER A 1 111 ? 20.972 9.183 -18.608 1.00 54.00 111 SER A N 1
ATOM 837 C CA . SER A 1 111 ? 21.305 10.490 -19.139 1.00 54.00 111 SER A CA 1
ATOM 838 C C . SER A 1 111 ? 21.951 10.222 -20.480 1.00 54.00 111 SER A C 1
ATOM 840 O O . SER A 1 111 ? 22.928 9.465 -20.521 1.00 54.00 111 SER A O 1
ATOM 842 N N . GLY A 1 112 ? 21.364 10.773 -21.546 1.00 53.62 112 GLY A N 1
ATOM 843 C CA . GLY A 1 112 ? 21.897 10.674 -22.893 1.00 53.62 112 GLY A CA 1
ATOM 844 C C . GLY A 1 112 ? 23.408 10.777 -22.810 1.00 53.62 112 GLY A C 1
ATOM 845 O O . GLY A 1 112 ? 23.926 11.752 -22.255 1.00 53.62 112 GLY A O 1
ATOM 846 N N . GLY A 1 113 ? 24.084 9.703 -23.236 1.00 49.81 113 GLY A N 1
ATOM 847 C CA . GLY A 1 113 ? 25.536 9.638 -23.212 1.00 49.81 113 GLY A CA 1
ATOM 848 C C . GLY A 1 113 ? 26.065 10.952 -23.755 1.00 49.81 113 GLY A C 1
ATOM 849 O O . GLY A 1 113 ? 25.481 11.484 -24.701 1.00 49.81 113 GLY A O 1
ATOM 850 N N . VAL A 1 114 ? 27.089 11.501 -23.097 1.00 57.75 114 VAL A N 1
ATOM 851 C CA . VAL A 1 114 ? 27.768 12.733 -23.508 1.00 57.75 114 VAL A CA 1
ATOM 852 C C . VAL A 1 114 ? 27.801 12.736 -25.029 1.00 57.75 114 VAL A C 1
ATOM 854 O O . VAL A 1 114 ? 28.438 11.853 -25.606 1.00 57.75 114 VAL A O 1
ATOM 857 N N . ALA A 1 115 ? 27.022 13.616 -25.672 1.00 56.50 115 ALA A N 1
ATOM 858 C CA . ALA A 1 115 ? 26.968 13.635 -27.125 1.00 56.50 115 ALA A CA 1
ATOM 859 C C . ALA A 1 115 ? 28.420 13.722 -27.583 1.00 56.50 115 ALA A C 1
ATOM 861 O O . ALA A 1 115 ? 29.130 14.635 -27.144 1.00 56.50 115 ALA A O 1
ATOM 862 N N . ALA A 1 116 ? 28.887 12.727 -28.345 1.00 56.59 116 ALA A N 1
ATOM 863 C CA . ALA A 1 116 ? 30.251 12.725 -28.834 1.00 56.59 116 ALA A CA 1
ATOM 864 C C . ALA A 1 116 ? 30.441 14.070 -29.529 1.00 56.59 116 ALA A C 1
ATOM 866 O O . ALA A 1 116 ? 29.788 14.357 -30.533 1.00 56.59 116 ALA A O 1
ATOM 867 N N . ARG A 1 117 ? 31.248 14.950 -28.926 1.00 55.66 117 ARG A N 1
ATOM 868 C CA . ARG A 1 117 ? 31.583 16.226 -29.536 1.00 55.66 117 ARG A CA 1
ATOM 869 C C . ARG A 1 117 ? 32.413 15.863 -30.751 1.00 55.66 117 ARG A C 1
ATOM 871 O O . ARG A 1 117 ? 33.615 15.647 -30.624 1.00 55.66 117 ARG A O 1
ATOM 878 N N . SER A 1 118 ? 31.770 15.741 -31.909 1.00 58.16 118 SER A N 1
ATOM 879 C CA . SER A 1 118 ? 32.472 15.705 -33.182 1.00 58.16 118 SER A CA 1
ATOM 880 C C . SER A 1 118 ? 33.388 16.918 -33.183 1.00 58.16 118 SER A C 1
ATOM 882 O O . SER A 1 118 ? 32.921 18.050 -33.037 1.00 58.16 118 SER A O 1
ATOM 884 N N . ALA A 1 119 ? 34.697 16.685 -33.232 1.00 59.34 119 ALA A N 1
ATOM 885 C CA . ALA A 1 119 ? 35.666 17.759 -33.309 1.00 59.34 119 ALA A CA 1
ATOM 886 C C . ALA A 1 119 ? 35.386 18.524 -34.606 1.00 59.34 119 ALA A C 1
ATOM 888 O O . ALA A 1 119 ? 35.721 18.051 -35.689 1.00 59.34 119 ALA A O 1
ATOM 889 N N . MET A 1 120 ? 34.715 19.673 -34.501 1.00 57.22 120 MET A N 1
ATOM 890 C CA . MET A 1 120 ? 34.512 20.590 -35.617 1.00 57.22 120 MET A CA 1
ATOM 891 C C . MET A 1 120 ? 35.900 20.994 -36.119 1.00 57.22 120 MET A C 1
ATOM 893 O O . MET A 1 120 ? 36.596 21.788 -35.484 1.00 57.22 120 MET A O 1
ATOM 897 N N . THR A 1 121 ? 36.343 20.372 -37.211 1.00 60.44 121 THR A N 1
ATOM 898 C CA . THR A 1 121 ? 37.742 20.415 -37.666 1.00 60.44 121 THR A CA 1
ATOM 899 C C . THR A 1 121 ? 38.112 21.768 -38.284 1.00 60.44 121 THR A C 1
ATOM 901 O O . THR A 1 121 ? 39.286 22.041 -38.491 1.00 60.44 121 THR A O 1
ATOM 904 N N . ASN A 1 122 ? 37.126 22.648 -38.498 1.00 64.44 122 ASN A N 1
ATOM 905 C CA . ASN A 1 122 ? 37.295 23.923 -39.199 1.00 64.44 122 ASN A CA 1
ATOM 906 C C . ASN A 1 122 ? 37.026 25.164 -38.331 1.00 64.44 122 ASN A C 1
ATOM 908 O O . ASN A 1 122 ? 36.955 26.267 -38.866 1.00 64.44 122 ASN A O 1
ATOM 912 N N . CYS A 1 123 ? 36.913 25.015 -37.006 1.00 66.81 123 CYS A N 1
ATOM 913 C CA . CYS A 1 123 ? 36.772 26.173 -36.124 1.00 66.81 123 CYS A CA 1
ATOM 914 C C . CYS A 1 123 ? 38.055 27.005 -36.100 1.00 66.81 123 CYS A C 1
ATOM 916 O O . CYS A 1 123 ? 39.083 26.545 -35.596 1.00 66.81 123 CYS A O 1
ATOM 918 N N . SER A 1 124 ? 37.977 28.251 -36.558 1.00 73.75 124 SER A N 1
ATOM 919 C CA . SER A 1 124 ? 39.045 29.229 -36.349 1.00 73.75 124 SER A CA 1
ATOM 920 C C . SER A 1 124 ? 38.928 29.877 -34.961 1.00 73.75 124 SER A C 1
ATOM 922 O O . SER A 1 124 ? 37.884 29.841 -34.305 1.00 73.75 124 SER A O 1
ATOM 924 N N . THR A 1 125 ? 40.016 30.464 -34.469 1.00 76.06 125 THR A N 1
ATOM 925 C CA . THR A 1 125 ? 40.027 31.245 -33.221 1.00 76.06 125 THR A CA 1
ATOM 926 C C . THR A 1 125 ? 40.444 32.675 -33.517 1.00 76.06 125 THR A C 1
ATOM 928 O O . THR A 1 125 ? 41.449 32.885 -34.193 1.00 76.06 125 THR A O 1
ATOM 931 N N . SER A 1 126 ? 39.702 33.647 -32.986 1.00 65.12 126 SER A N 1
ATOM 932 C CA . SER A 1 126 ? 40.084 35.061 -32.992 1.00 65.12 126 SER A CA 1
ATOM 933 C C . SER A 1 126 ? 40.135 35.559 -31.551 1.00 65.12 126 SER A C 1
ATOM 935 O O . SER A 1 126 ? 39.123 35.596 -30.847 1.00 65.12 126 SER A O 1
ATOM 937 N N . GLY A 1 127 ? 41.342 35.869 -31.077 1.00 76.69 127 GLY A N 1
ATOM 938 C CA . GLY A 1 127 ? 41.594 36.125 -29.660 1.00 76.69 127 GLY A CA 1
ATOM 939 C C . GLY A 1 127 ? 41.256 34.908 -28.789 1.00 76.69 127 GLY A C 1
ATOM 940 O O . GLY A 1 127 ? 41.635 33.784 -29.107 1.00 76.69 127 GLY A O 1
ATOM 941 N N . ALA A 1 128 ? 40.528 35.134 -27.692 1.00 70.81 128 ALA A N 1
ATOM 942 C CA . ALA A 1 128 ? 40.116 34.090 -26.747 1.00 70.81 128 ALA A CA 1
ATOM 943 C C . ALA A 1 128 ? 38.818 33.349 -27.141 1.00 70.81 128 ALA A C 1
ATOM 945 O O . ALA A 1 128 ? 38.308 32.551 -26.355 1.00 70.81 128 ALA A O 1
ATOM 946 N N . TRP A 1 129 ? 38.267 33.603 -28.333 1.00 57.00 129 TRP A N 1
ATOM 947 C CA . TRP A 1 129 ? 36.962 33.084 -28.748 1.00 57.00 129 TRP A CA 1
ATOM 948 C C . TRP A 1 129 ? 37.057 32.269 -30.042 1.00 57.00 129 TRP A C 1
ATOM 950 O O . TRP A 1 129 ? 37.814 32.602 -30.959 1.00 57.00 129 TRP A O 1
ATOM 960 N N . LYS A 1 130 ? 36.270 31.188 -30.131 1.00 66.81 130 LYS A N 1
ATOM 961 C CA . LYS A 1 130 ? 36.105 30.421 -31.374 1.00 66.81 130 LYS A CA 1
ATOM 962 C C . LYS A 1 130 ? 35.137 31.153 -32.297 1.00 66.81 130 LYS A C 1
ATOM 964 O O . LYS A 1 130 ? 34.025 31.467 -31.881 1.00 66.81 130 LYS A O 1
ATOM 969 N N . VAL A 1 131 ? 35.556 31.403 -33.532 1.00 67.62 131 VAL A N 1
ATOM 970 C CA . VAL A 1 131 ? 34.734 32.029 -34.575 1.00 67.62 131 VAL A CA 1
ATOM 971 C C . VAL A 1 131 ? 34.837 31.209 -35.864 1.00 67.62 131 VAL A C 1
ATOM 973 O O . VAL A 1 1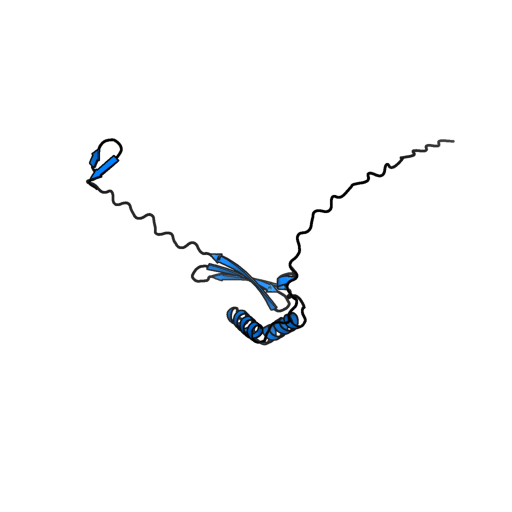31 ? 35.920 30.747 -36.218 1.00 67.62 131 VAL A O 1
ATOM 976 N N . ASN A 1 132 ? 33.701 31.016 -36.542 1.00 59.25 132 ASN A N 1
ATOM 977 C CA . ASN A 1 132 ? 33.495 30.086 -37.666 1.00 59.25 132 ASN A CA 1
ATOM 978 C C . ASN A 1 132 ? 33.684 28.607 -37.323 1.00 59.25 132 ASN A C 1
ATOM 980 O O . ASN A 1 132 ? 34.596 27.950 -37.816 1.00 59.25 132 ASN A O 1
ATOM 984 N N . CYS A 1 133 ? 32.767 28.111 -36.498 1.00 64.69 133 CYS A N 1
ATOM 985 C CA . CYS A 1 133 ? 32.300 26.733 -36.524 1.00 64.69 133 CYS A CA 1
ATOM 986 C C . CYS A 1 133 ? 30.962 26.722 -37.293 1.00 64.69 133 CYS A C 1
ATOM 988 O O . CYS A 1 133 ? 30.687 25.706 -37.953 1.00 64.69 133 CYS A O 1
#

Mean predicted aligned error: 17.5 Å

Secondary structure (DSSP, 8-state):
-------------------------------PPPPHHHHHHHHHHHHHTT--HHHHHHHHHHHHTTPPPGGGTTPPPSEEEEEE-SSEEEEEEE-TTS-EEEEEEEPPP-----------TT-EEETTEEE--

pLDDT: 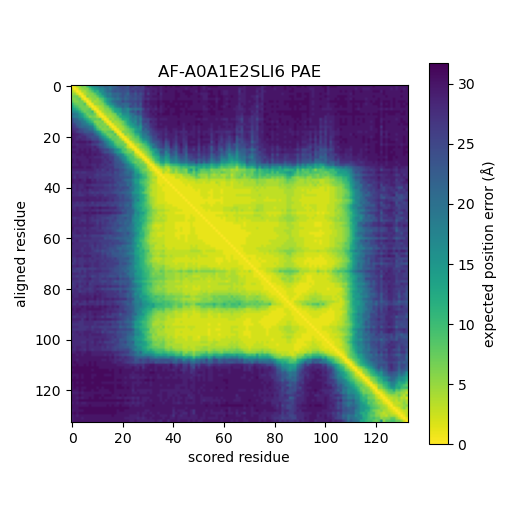mean 76.36, std 20.09, range [40.09, 97.44]

Foldseek 3Di:
DDDDDDDDDDDDDDDDPDDDPDDDDPPPPPLDQDDPVRLVVQVVVCVVVPQDPVLSVLVSVCSNVVHDDCQPPVHDFPDWDWDDDPFWIKIWTAHPSRDIDIDTGGDPDPDPPPPPPPPPVPFDDDPPDTDDD

Solvent-accessible surface area (backbone atoms only — not comparable to full-atom values): 8827 Å² total; per-residue (Å²): 134,91,82,87,83,88,80,88,80,87,81,78,84,81,82,78,83,77,80,78,75,84,76,72,85,76,77,78,74,76,87,67,61,73,48,76,68,52,50,53,52,51,50,52,54,40,48,76,73,68,49,52,70,71,48,49,52,54,49,49,51,33,50,63,68,74,41,82,53,47,62,74,71,77,54,74,64,78,44,73,54,73,46,84,49,98,62,28,38,37,41,40,36,32,26,86,73,64,38,64,45,72,50,79,43,77,51,81,71,82,68,76,68,78,73,79,75,73,75,71,89,68,52,40,70,60,85,99,42,82,48,65,120